Protein AF-A0A0R2PQ58-F1 (afdb_monomer_lite)

Sequence (85 aa):
MIEDPEVWGVQSLSAEAITLRLVVKVRAGEQWAAQRALYRALKETLDQREVDIPPLNRMVVDGMEGTRSRGSNRVTRVDPDAPKD

Structure (mmCIF, N/CA/C/O backbone):
data_AF-A0A0R2PQ58-F1
#
_entry.id   AF-A0A0R2PQ58-F1
#
loop_
_atom_site.group_PDB
_atom_site.id
_atom_site.type_symbol
_atom_site.label_atom_id
_atom_site.label_alt_id
_atom_site.label_comp_id
_atom_site.label_asym_id
_atom_site.label_entity_id
_atom_site.label_seq_id
_atom_site.pdbx_PDB_ins_code
_atom_site.Cartn_x
_atom_site.Cartn_y
_atom_site.Cartn_z
_atom_site.occupancy
_atom_site.B_iso_or_equiv
_atom_site.auth_seq_id
_atom_site.auth_comp_id
_atom_site.auth_asym_id
_atom_site.auth_atom_id
_atom_site.pdbx_PDB_model_num
ATOM 1 N N . MET A 1 1 ? -14.540 0.233 7.896 1.00 69.50 1 MET A N 1
ATOM 2 C CA . MET A 1 1 ? -13.985 1.605 7.915 1.00 69.50 1 MET A CA 1
ATOM 3 C C . MET A 1 1 ? -15.051 2.504 8.508 1.00 69.50 1 MET A C 1
ATOM 5 O O . MET A 1 1 ? -16.223 2.178 8.356 1.00 69.50 1 MET A O 1
ATOM 9 N N . ILE A 1 2 ? -14.663 3.525 9.268 1.00 72.38 2 ILE A N 1
ATOM 10 C CA . ILE A 1 2 ? -15.631 4.451 9.883 1.00 72.38 2 ILE A CA 1
ATOM 11 C C . ILE A 1 2 ? -15.939 5.606 8.924 1.00 72.38 2 ILE A C 1
ATOM 13 O O . ILE A 1 2 ? -17.066 6.079 8.877 1.00 72.38 2 ILE A O 1
ATOM 17 N N . GLU A 1 3 ? -14.941 6.008 8.143 1.00 79.88 3 GLU A N 1
ATOM 18 C CA . GLU A 1 3 ? -15.000 7.092 7.166 1.00 79.88 3 GLU A CA 1
ATOM 19 C C . GLU A 1 3 ? -14.332 6.642 5.863 1.00 79.88 3 GLU A C 1
ATOM 21 O O . GLU A 1 3 ? -13.635 5.615 5.840 1.00 79.88 3 GLU A O 1
ATOM 26 N N . ASP A 1 4 ? -14.532 7.423 4.802 1.00 83.56 4 ASP A N 1
ATOM 27 C CA . ASP A 1 4 ? -13.854 7.216 3.529 1.00 83.56 4 ASP A CA 1
ATOM 28 C C . ASP A 1 4 ? -12.333 7.428 3.664 1.00 83.56 4 ASP A C 1
ATOM 30 O O . ASP A 1 4 ? -11.885 8.252 4.468 1.00 83.56 4 ASP A O 1
ATOM 34 N N . PRO A 1 5 ? -11.512 6.686 2.898 1.00 88.94 5 PRO A N 1
ATOM 35 C CA . PRO A 1 5 ? -10.069 6.884 2.882 1.00 88.94 5 PRO A CA 1
ATOM 36 C C . PRO A 1 5 ? -9.684 8.292 2.415 1.00 88.94 5 PRO A C 1
ATOM 38 O O . PRO A 1 5 ? -10.121 8.739 1.357 1.00 88.94 5 PRO A O 1
ATOM 41 N N . GLU A 1 6 ? -8.791 8.953 3.147 1.00 92.88 6 GLU A N 1
ATOM 42 C CA . GLU A 1 6 ? -8.250 10.256 2.766 1.00 92.88 6 GLU A CA 1
ATOM 43 C C . GLU A 1 6 ? -6.887 10.097 2.086 1.00 92.88 6 GLU A C 1
ATOM 45 O O . GLU A 1 6 ? -5.932 9.567 2.667 1.00 92.88 6 GLU A O 1
ATOM 50 N N . VAL A 1 7 ? -6.781 10.568 0.842 1.00 93.75 7 VAL A N 1
ATOM 51 C CA . VAL A 1 7 ? -5.517 10.598 0.097 1.00 93.75 7 VAL A CA 1
ATOM 52 C C . VAL A 1 7 ? -4.769 11.869 0.475 1.00 93.75 7 VAL A C 1
ATOM 54 O O . VAL A 1 7 ? -5.134 12.962 0.059 1.00 93.75 7 VAL A O 1
ATOM 57 N N . TRP A 1 8 ? -3.680 11.726 1.224 1.00 94.00 8 TRP A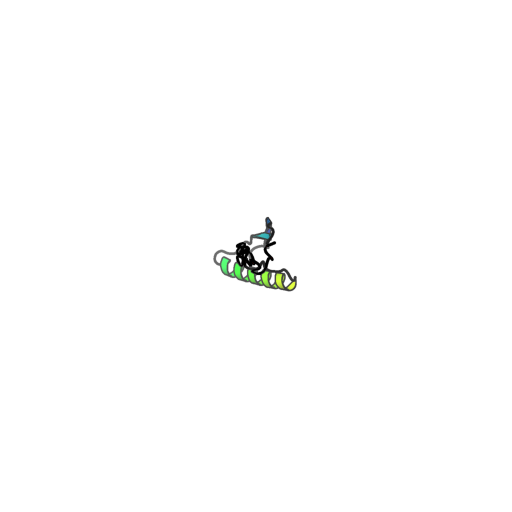 N 1
ATOM 58 C CA . TRP A 1 8 ? -2.826 12.860 1.595 1.00 94.00 8 TRP A CA 1
ATOM 59 C C . TRP A 1 8 ? -1.819 13.231 0.492 1.00 94.00 8 TRP A C 1
ATOM 61 O O . TRP A 1 8 ? -1.068 14.191 0.630 1.00 94.00 8 TRP A O 1
ATOM 71 N N . GLY A 1 9 ? -1.804 12.480 -0.613 1.00 91.00 9 GLY A N 1
ATOM 72 C CA . GLY A 1 9 ? -1.030 12.787 -1.815 1.00 91.00 9 GLY A CA 1
ATOM 73 C C . GLY A 1 9 ? 0.319 12.073 -1.897 1.00 91.00 9 GLY A C 1
ATOM 74 O O . GLY A 1 9 ? 0.533 11.017 -1.290 1.00 91.00 9 GLY A O 1
ATOM 75 N N . VAL A 1 10 ? 1.215 12.639 -2.710 1.00 93.94 10 VAL A N 1
ATOM 76 C CA . VAL A 1 10 ? 2.546 12.091 -3.003 1.00 93.94 10 VAL A CA 1
ATOM 77 C C . VAL A 1 10 ? 3.502 12.400 -1.855 1.00 93.94 10 VAL A C 1
ATOM 79 O O . VAL A 1 10 ? 3.727 13.557 -1.516 1.00 93.94 10 VAL A O 1
ATOM 82 N N . GLN A 1 11 ? 4.089 11.356 -1.275 1.00 92.88 11 GLN A N 1
ATOM 83 C CA . GLN A 1 11 ? 5.163 11.468 -0.285 1.00 92.88 11 GLN A CA 1
ATOM 84 C C . GLN A 1 11 ? 6.542 11.527 -0.942 1.00 92.88 11 GLN A C 1
ATOM 86 O O . GLN A 1 11 ? 7.430 12.209 -0.441 1.00 92.88 11 GLN A O 1
ATOM 91 N N . SER A 1 12 ? 6.737 10.792 -2.039 1.00 92.88 12 SER A N 1
ATOM 92 C CA . SER A 1 12 ? 7.995 10.785 -2.781 1.00 92.88 12 SER A CA 1
ATOM 93 C C . SER A 1 12 ? 7.774 10.431 -4.246 1.00 92.88 12 SER A C 1
ATOM 95 O O . SER A 1 12 ? 6.877 9.654 -4.580 1.00 92.88 12 SER A O 1
ATOM 97 N N . LEU A 1 13 ? 8.649 10.959 -5.094 1.00 91.19 13 LEU A N 1
ATOM 98 C CA . LEU A 1 13 ? 8.769 10.622 -6.505 1.00 91.19 13 LEU A CA 1
ATOM 99 C C . LEU A 1 13 ? 10.246 10.329 -6.779 1.00 91.19 13 LEU A C 1
ATOM 101 O O . LEU A 1 13 ? 11.092 11.183 -6.517 1.00 91.19 13 LEU A O 1
ATOM 105 N N . SER A 1 14 ? 10.549 9.132 -7.265 1.00 89.50 14 SER A N 1
ATOM 106 C CA . SER A 1 14 ? 11.887 8.749 -7.715 1.00 89.50 14 SER A CA 1
ATOM 107 C C . SER A 1 14 ? 11.852 8.305 -9.178 1.00 89.50 14 SER A C 1
ATOM 109 O O . SER A 1 14 ? 10.798 8.336 -9.813 1.00 89.50 14 SER A O 1
ATOM 111 N N . ALA A 1 15 ? 13.003 7.914 -9.729 1.00 85.38 15 ALA A N 1
ATOM 112 C CA . ALA A 1 15 ? 13.060 7.370 -11.085 1.00 85.38 15 ALA A CA 1
ATOM 113 C C . ALA A 1 15 ? 12.328 6.018 -11.201 1.00 85.38 15 ALA A C 1
ATOM 115 O O . ALA A 1 15 ? 11.947 5.607 -12.292 1.00 85.38 15 ALA A O 1
ATOM 116 N N . GLU A 1 16 ? 12.136 5.336 -10.075 1.00 85.06 16 GLU A N 1
ATOM 117 C CA . GLU A 1 16 ? 11.641 3.968 -9.996 1.00 85.06 16 GLU A CA 1
ATOM 118 C C . GLU A 1 16 ? 10.189 3.889 -9.520 1.00 85.06 16 GLU A C 1
ATOM 120 O O . GLU A 1 16 ? 9.455 3.005 -9.957 1.00 85.06 16 GLU A O 1
ATOM 125 N N . ALA A 1 17 ? 9.771 4.761 -8.593 1.00 89.19 17 ALA A N 1
ATOM 126 C CA . ALA A 1 17 ? 8.463 4.642 -7.958 1.00 89.19 17 ALA A CA 1
ATOM 127 C C . ALA A 1 17 ? 7.885 5.969 -7.446 1.00 89.19 17 ALA A C 1
ATOM 129 O O . ALA A 1 17 ? 8.592 6.921 -7.103 1.00 89.19 17 ALA A O 1
ATOM 130 N N . ILE A 1 18 ? 6.556 5.975 -7.319 1.00 90.12 18 ILE A N 1
ATOM 131 C CA . ILE A 1 18 ? 5.786 7.015 -6.634 1.00 90.12 18 ILE A CA 1
ATOM 132 C C . ILE A 1 18 ? 5.249 6.431 -5.332 1.00 90.12 18 ILE A C 1
ATOM 134 O O . ILE A 1 18 ? 4.553 5.417 -5.341 1.00 90.12 18 ILE A O 1
ATOM 138 N N . THR A 1 19 ? 5.521 7.097 -4.212 1.00 91.75 19 THR A N 1
ATOM 139 C CA . THR A 1 19 ? 4.954 6.716 -2.914 1.00 91.75 19 THR A CA 1
ATOM 140 C C . THR A 1 19 ? 3.790 7.633 -2.584 1.00 91.75 19 THR A C 1
ATOM 142 O O . THR A 1 19 ? 3.966 8.846 -2.471 1.00 91.75 19 THR A O 1
ATOM 145 N N . LEU A 1 20 ? 2.607 7.061 -2.369 1.00 92.19 20 LEU A N 1
ATOM 146 C CA . LEU A 1 20 ? 1.404 7.785 -1.951 1.00 92.19 20 LEU A CA 1
ATOM 147 C C . LEU A 1 20 ? 1.112 7.547 -0.464 1.00 92.19 20 LEU A C 1
ATOM 149 O O . LEU A 1 20 ? 1.466 6.507 0.094 1.00 92.19 20 LEU A O 1
ATOM 153 N N . ARG A 1 21 ? 0.464 8.508 0.205 1.00 94.25 21 ARG A N 1
ATOM 154 C CA . ARG A 1 21 ? -0.091 8.320 1.557 1.00 94.25 21 ARG A CA 1
ATOM 155 C C . ARG A 1 21 ? -1.609 8.242 1.505 1.00 94.25 21 ARG A C 1
ATOM 157 O O . ARG A 1 21 ? -2.260 9.150 0.993 1.00 94.25 21 ARG A O 1
ATOM 164 N N . LEU A 1 22 ? -2.149 7.197 2.119 1.00 92.62 22 LEU A N 1
ATOM 165 C CA . LEU A 1 22 ? -3.575 7.029 2.359 1.00 92.62 22 LEU A CA 1
ATOM 166 C C . LEU A 1 22 ? -3.803 6.860 3.861 1.00 92.62 22 LEU A C 1
ATOM 168 O O . LEU A 1 22 ? -3.111 6.064 4.500 1.00 92.62 22 LEU A O 1
ATOM 172 N N . VAL A 1 23 ? -4.756 7.600 4.418 1.00 93.81 23 VAL A N 1
ATOM 173 C CA . VAL A 1 23 ? -5.120 7.531 5.836 1.00 93.81 23 VAL A CA 1
ATOM 174 C C . VAL A 1 23 ? -6.572 7.094 5.952 1.00 93.81 23 VAL A C 1
ATOM 176 O O . VAL A 1 23 ? -7.446 7.611 5.266 1.00 93.81 23 VAL A O 1
ATOM 179 N N . VAL A 1 24 ? -6.833 6.111 6.813 1.00 93.50 24 VAL A N 1
ATOM 180 C CA . VAL A 1 24 ? -8.178 5.563 7.020 1.00 93.50 24 VAL A CA 1
ATOM 181 C C . VAL A 1 24 ? -8.464 5.475 8.508 1.00 93.50 24 VAL A C 1
ATOM 183 O O . VAL A 1 24 ? -7.671 4.910 9.263 1.00 93.50 24 VAL A O 1
ATOM 186 N N . LYS A 1 25 ? -9.625 5.982 8.931 1.00 93.88 25 LYS A N 1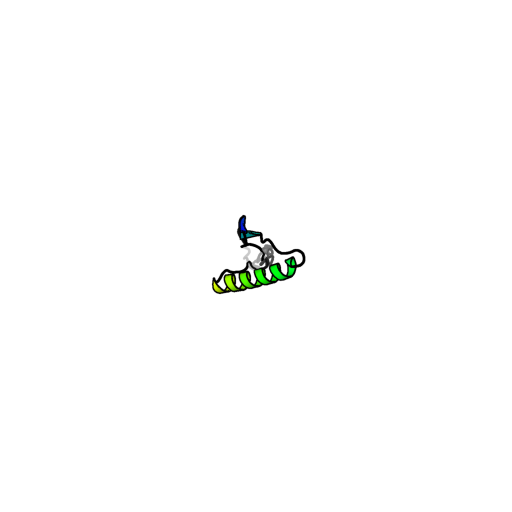
ATOM 187 C CA . LYS A 1 25 ? -10.111 5.806 10.302 1.00 93.88 25 LYS A CA 1
ATOM 188 C C . LYS A 1 25 ? -10.862 4.484 10.448 1.00 93.88 25 LYS A C 1
ATOM 190 O O . LYS A 1 25 ? -11.760 4.137 9.672 1.00 93.88 25 LYS A O 1
ATOM 195 N N . VAL A 1 26 ? -10.494 3.735 11.477 1.00 95.62 26 VAL A N 1
ATOM 196 C CA . VAL A 1 26 ? -10.991 2.382 11.756 1.00 95.62 26 VAL A CA 1
ATOM 197 C C . VAL A 1 26 ? -11.370 2.264 13.225 1.00 95.62 26 VAL A C 1
ATOM 199 O O . VAL A 1 26 ? -10.884 3.031 14.056 1.00 95.62 26 VAL A O 1
ATOM 202 N N . ARG A 1 27 ? -12.251 1.313 13.557 1.00 94.12 27 ARG A N 1
ATOM 203 C CA . ARG A 1 27 ? -12.587 1.043 14.959 1.00 94.12 27 ARG A CA 1
ATOM 204 C C . ARG A 1 27 ? -11.379 0.437 15.665 1.00 94.12 27 ARG A C 1
ATOM 206 O O . ARG A 1 27 ? -10.581 -0.271 15.049 1.00 94.12 27 ARG A O 1
ATOM 213 N N . ALA A 1 28 ? -11.259 0.703 16.962 1.00 94.88 28 ALA A N 1
ATOM 214 C CA . ALA A 1 28 ? -10.203 0.120 17.778 1.00 94.88 28 ALA A CA 1
ATOM 215 C C . ALA A 1 28 ? -10.258 -1.417 17.705 1.00 94.88 28 ALA A C 1
ATOM 217 O O . ALA A 1 28 ? -11.320 -2.011 17.872 1.00 94.88 28 ALA A O 1
ATOM 218 N N . GLY A 1 29 ? -9.119 -2.052 17.423 1.00 96.62 29 GLY A N 1
ATOM 219 C CA . GLY A 1 29 ? -9.009 -3.505 17.256 1.00 96.62 29 GLY A CA 1
ATOM 220 C C . GLY A 1 29 ? -9.250 -4.004 15.825 1.00 96.62 29 GLY A C 1
ATOM 221 O O . GLY A 1 29 ? -8.838 -5.114 15.498 1.00 96.62 29 GLY A O 1
ATOM 222 N N . GLU A 1 30 ? -9.833 -3.192 14.936 1.00 95.88 30 GLU A N 1
ATOM 223 C CA . GLU A 1 30 ? -10.109 -3.585 13.545 1.00 95.88 30 GLU A CA 1
ATOM 224 C C . GLU A 1 30 ? -8.980 -3.220 12.569 1.00 95.88 30 GLU A C 1
ATOM 226 O O . GLU A 1 30 ? -9.068 -3.552 11.384 1.00 95.88 30 GLU A O 1
ATOM 231 N N . GLN A 1 31 ? -7.906 -2.566 13.029 1.00 94.12 31 GLN A N 1
ATOM 232 C CA . GLN A 1 31 ? -6.878 -2.005 12.145 1.00 94.12 31 GLN A CA 1
ATOM 233 C C . GLN A 1 31 ? -6.284 -3.019 11.161 1.00 94.12 31 GLN A C 1
ATOM 235 O O . GLN A 1 31 ? -6.136 -2.717 9.979 1.00 94.12 31 GLN A O 1
ATOM 240 N N . TRP A 1 32 ? -6.020 -4.253 11.596 1.00 95.56 32 TRP A N 1
ATOM 241 C CA . TRP A 1 32 ? -5.449 -5.277 10.718 1.00 95.56 32 TRP A CA 1
ATOM 242 C C . TRP A 1 32 ? -6.459 -5.846 9.722 1.00 95.56 32 TRP A C 1
ATOM 244 O O . TRP A 1 32 ? -6.086 -6.188 8.600 1.00 95.56 32 TRP A O 1
ATOM 254 N N . ALA A 1 33 ? -7.726 -5.976 10.118 1.00 94.94 33 ALA A N 1
ATOM 255 C CA . ALA A 1 33 ? -8.782 -6.434 9.220 1.00 94.94 33 ALA A CA 1
ATOM 256 C C . ALA A 1 33 ? -9.039 -5.385 8.130 1.00 94.94 33 ALA A C 1
ATOM 258 O O . ALA A 1 33 ? -9.049 -5.713 6.943 1.00 94.94 33 ALA A O 1
ATOM 259 N N . ALA A 1 34 ? -9.136 -4.115 8.529 1.00 93.25 34 ALA A N 1
ATOM 260 C CA . ALA A 1 34 ? -9.293 -2.993 7.616 1.00 93.25 34 ALA A CA 1
ATOM 261 C C . ALA A 1 34 ? -8.093 -2.840 6.670 1.00 93.25 34 ALA A C 1
ATOM 263 O O . ALA A 1 34 ? -8.298 -2.689 5.468 1.00 93.25 34 ALA A O 1
ATOM 264 N N . GLN A 1 35 ? -6.857 -2.957 7.174 1.00 93.75 35 GLN A N 1
ATOM 265 C CA . GLN A 1 35 ? -5.653 -2.905 6.339 1.00 93.75 35 GLN A CA 1
ATOM 266 C C . GLN A 1 35 ? -5.678 -3.989 5.259 1.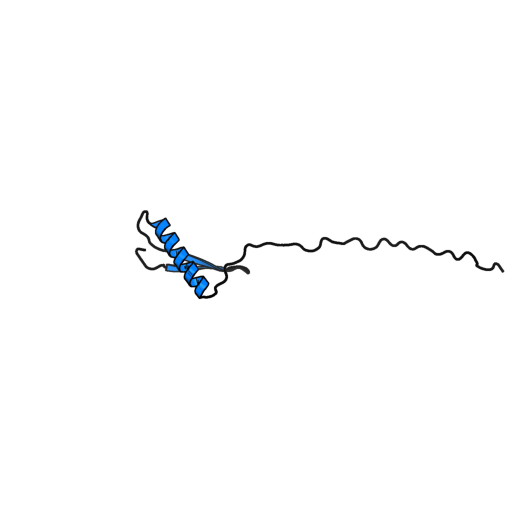00 93.75 35 GLN A C 1
ATOM 268 O O . GLN A 1 35 ? -5.430 -3.699 4.094 1.00 93.75 35 GLN A O 1
ATOM 273 N N . ARG A 1 36 ? -6.014 -5.234 5.613 1.00 95.56 36 ARG A N 1
ATOM 274 C CA . ARG A 1 36 ? -6.068 -6.334 4.638 1.00 95.56 36 ARG A CA 1
ATOM 275 C C . ARG A 1 36 ? -7.156 -6.133 3.589 1.00 95.56 36 ARG A C 1
ATOM 277 O O . ARG A 1 36 ? -6.899 -6.365 2.412 1.00 95.56 36 ARG A O 1
ATOM 284 N N . ALA A 1 37 ? -8.344 -5.700 4.008 1.00 93.50 37 ALA A N 1
ATOM 285 C CA . ALA A 1 37 ? -9.438 -5.407 3.087 1.00 93.50 37 ALA A CA 1
ATOM 286 C C . ALA A 1 37 ? -9.054 -4.286 2.107 1.00 93.50 37 ALA A C 1
ATOM 288 O O . ALA A 1 37 ? -9.242 -4.433 0.902 1.00 93.50 37 ALA A O 1
ATOM 289 N N . LEU A 1 38 ? -8.439 -3.214 2.616 1.00 92.50 38 LEU A N 1
ATOM 290 C CA . LEU A 1 38 ? -7.961 -2.095 1.808 1.00 92.50 38 LEU A CA 1
ATOM 291 C C . LEU A 1 38 ? -6.868 -2.521 0.824 1.00 92.50 38 LEU A C 1
ATOM 293 O O . LEU A 1 38 ? -6.941 -2.177 -0.349 1.00 92.50 38 LEU A O 1
ATOM 297 N N . TYR A 1 39 ? -5.883 -3.301 1.276 1.00 92.88 39 TYR A N 1
ATOM 298 C CA . TYR A 1 39 ? -4.804 -3.796 0.416 1.00 92.88 39 TYR A CA 1
ATOM 299 C C . TYR A 1 39 ? -5.333 -4.694 -0.700 1.00 92.88 39 TYR A C 1
ATOM 301 O O . TYR A 1 39 ? -4.868 -4.590 -1.831 1.00 92.88 39 TYR A O 1
ATOM 309 N N . ARG A 1 40 ? -6.316 -5.554 -0.402 1.00 95.19 40 ARG A N 1
ATOM 310 C CA . ARG A 1 40 ? -6.957 -6.394 -1.417 1.00 95.19 40 ARG A CA 1
ATOM 311 C C . ARG A 1 40 ? -7.667 -5.540 -2.465 1.00 95.19 40 ARG A C 1
ATOM 313 O O . ARG A 1 40 ? -7.383 -5.701 -3.644 1.00 95.19 40 ARG A O 1
ATOM 320 N N . ALA A 1 41 ? -8.519 -4.612 -2.031 1.00 92.25 41 ALA A N 1
ATOM 321 C CA . ALA A 1 41 ? -9.250 -3.733 -2.940 1.00 92.25 41 ALA A CA 1
ATOM 322 C C . ALA A 1 41 ? -8.301 -2.884 -3.801 1.00 92.25 41 ALA A C 1
ATOM 324 O O . ALA A 1 41 ? -8.520 -2.729 -5.002 1.00 92.25 41 ALA A O 1
ATOM 325 N N . LEU A 1 42 ? -7.217 -2.375 -3.202 1.00 92.19 42 LEU A N 1
ATOM 326 C CA . LEU A 1 42 ? -6.202 -1.614 -3.921 1.00 92.19 42 LEU A CA 1
ATOM 327 C C . LEU A 1 42 ? -5.498 -2.490 -4.960 1.00 92.19 42 LEU A C 1
ATOM 329 O O . LEU A 1 42 ? -5.402 -2.083 -6.109 1.00 92.19 42 LEU A O 1
ATOM 333 N N . LYS A 1 43 ? -5.061 -3.699 -4.590 1.00 92.00 43 LYS A N 1
ATOM 334 C CA . LYS A 1 43 ? -4.409 -4.632 -5.517 1.00 92.00 43 LYS A CA 1
ATOM 335 C C . LYS A 1 43 ? -5.318 -4.988 -6.690 1.00 92.00 43 LYS A C 1
ATOM 337 O O . LYS A 1 43 ? -4.900 -4.845 -7.828 1.00 92.00 43 LYS A O 1
ATOM 342 N N . GLU A 1 44 ? -6.559 -5.382 -6.415 1.00 94.75 44 GLU A N 1
ATOM 343 C CA . GLU A 1 44 ? -7.540 -5.729 -7.449 1.00 94.75 44 GLU A CA 1
ATOM 344 C C . GLU A 1 44 ? -7.797 -4.552 -8.397 1.00 94.75 44 GLU A C 1
ATOM 346 O O . GLU A 1 44 ? -7.840 -4.732 -9.611 1.00 94.75 44 GLU A O 1
ATOM 351 N N . THR A 1 45 ? -7.918 -3.337 -7.856 1.00 94.19 45 THR A N 1
ATOM 352 C CA . THR A 1 45 ? -8.139 -2.133 -8.667 1.00 94.19 45 THR A CA 1
ATOM 353 C C . THR A 1 45 ? -6.910 -1.774 -9.496 1.00 94.19 45 THR A C 1
ATOM 355 O O . THR A 1 45 ? -7.049 -1.438 -10.667 1.00 94.19 45 THR A O 1
ATOM 358 N N . LEU A 1 46 ?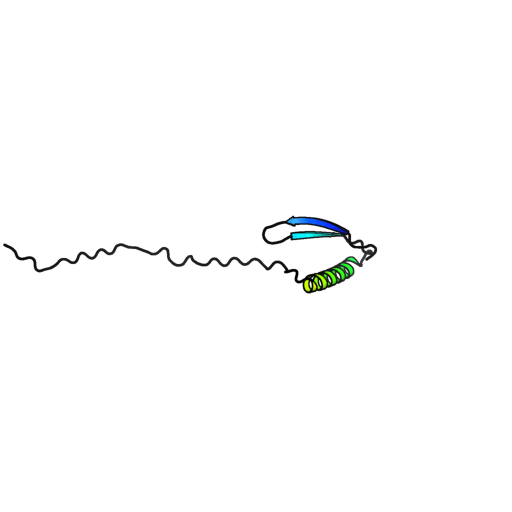 -5.711 -1.834 -8.912 1.00 92.81 46 LEU A N 1
ATOM 359 C CA . LEU A 1 46 ? -4.464 -1.542 -9.622 1.00 92.81 46 LEU A CA 1
ATOM 360 C C . LEU A 1 46 ? -4.224 -2.548 -10.752 1.00 92.81 46 LEU A C 1
ATOM 362 O O . LEU A 1 46 ? -3.884 -2.133 -11.855 1.00 92.81 46 LEU A O 1
ATOM 366 N N . ASP A 1 47 ? -4.504 -3.830 -10.514 1.00 93.06 47 ASP A N 1
ATOM 367 C CA . ASP A 1 47 ? -4.405 -4.878 -11.533 1.00 93.06 47 ASP A CA 1
ATOM 368 C C . ASP A 1 47 ? -5.372 -4.633 -12.696 1.00 93.06 47 ASP A C 1
ATOM 370 O O . ASP A 1 47 ? -4.982 -4.718 -13.856 1.00 93.06 47 ASP A O 1
ATOM 374 N N . GLN A 1 48 ? -6.627 -4.276 -12.403 1.00 96.06 48 GLN A N 1
ATOM 375 C CA . GLN A 1 48 ? -7.633 -3.956 -13.427 1.00 96.06 48 GLN A CA 1
ATOM 376 C C . GLN A 1 48 ? -7.285 -2.712 -14.249 1.00 96.06 48 GLN A C 1
ATOM 378 O O . GLN A 1 48 ? -7.775 -2.548 -15.363 1.00 96.06 48 GLN A O 1
ATOM 383 N N . ARG A 1 49 ? -6.496 -1.804 -13.673 1.00 95.25 49 ARG A N 1
ATOM 384 C CA . ARG A 1 49 ? -6.036 -0.571 -14.319 1.00 95.25 49 ARG A CA 1
ATOM 385 C C . ARG A 1 49 ? -4.667 -0.732 -14.975 1.00 95.25 49 ARG A C 1
ATOM 387 O O . ARG A 1 49 ? -4.140 0.268 -15.449 1.00 95.25 49 ARG A O 1
ATOM 394 N N . GLU A 1 50 ? -4.116 -1.947 -14.978 1.00 93.06 50 GLU A N 1
ATOM 395 C CA . GLU A 1 50 ? -2.805 -2.268 -15.552 1.00 93.06 50 GLU A CA 1
ATOM 396 C C . GLU A 1 50 ? -1.684 -1.390 -14.968 1.00 93.06 50 GLU A C 1
ATOM 398 O O . GLU A 1 50 ? -0.759 -0.972 -15.660 1.00 93.06 50 GLU A O 1
ATOM 403 N N . VAL A 1 51 ? -1.776 -1.075 -13.670 1.00 89.88 51 VAL A N 1
ATOM 404 C CA . VAL A 1 51 ? -0.726 -0.338 -12.962 1.00 89.88 51 VAL A CA 1
ATOM 405 C C . VAL A 1 51 ? 0.346 -1.320 -12.507 1.00 89.88 51 VAL A C 1
ATOM 407 O O . VAL A 1 51 ? 0.109 -2.148 -11.625 1.00 89.88 51 VAL A O 1
ATOM 410 N N . ASP A 1 52 ? 1.540 -1.190 -13.082 1.00 84.31 52 ASP A N 1
ATOM 411 C CA . ASP A 1 52 ? 2.685 -2.021 -12.725 1.00 84.31 52 ASP A CA 1
ATOM 412 C C . ASP A 1 52 ? 3.145 -1.790 -11.282 1.00 84.31 52 ASP A C 1
ATOM 414 O O . ASP A 1 52 ? 3.247 -0.664 -10.785 1.00 84.31 52 ASP A O 1
ATOM 418 N N . ILE A 1 53 ? 3.476 -2.892 -10.608 1.00 80.69 53 ILE A N 1
ATOM 419 C CA . ILE A 1 53 ? 4.122 -2.850 -9.298 1.00 80.69 53 ILE A CA 1
ATOM 420 C C . ILE A 1 53 ? 5.630 -2.710 -9.525 1.00 80.69 53 ILE A C 1
ATOM 422 O O . ILE A 1 53 ? 6.195 -3.523 -10.262 1.00 80.69 53 ILE A O 1
ATOM 426 N N . PRO A 1 54 ? 6.302 -1.740 -8.873 1.00 80.69 54 PRO A N 1
ATOM 427 C CA . PRO A 1 54 ? 7.741 -1.570 -9.014 1.00 80.69 54 PRO A CA 1
ATOM 428 C C . PRO A 1 54 ? 8.492 -2.885 -8.734 1.00 80.69 54 PRO A C 1
ATOM 430 O O . PRO A 1 54 ? 8.277 -3.496 -7.679 1.00 80.69 54 PRO A O 1
ATOM 433 N N . PRO A 1 55 ? 9.351 -3.353 -9.657 1.00 75.88 55 PRO A N 1
ATOM 434 C CA . PRO A 1 55 ? 10.078 -4.603 -9.487 1.00 75.88 55 PRO A CA 1
ATOM 435 C C . PRO A 1 55 ? 11.128 -4.497 -8.375 1.00 75.88 55 PRO A C 1
ATOM 437 O O . PRO A 1 55 ? 11.604 -3.416 -8.029 1.00 75.88 55 PRO A O 1
ATOM 440 N N . LEU A 1 56 ? 11.543 -5.646 -7.834 1.00 76.31 56 LEU A N 1
ATOM 441 C CA . LEU A 1 56 ? 12.694 -5.691 -6.936 1.00 76.31 56 LEU A CA 1
ATOM 442 C C . LEU A 1 56 ? 13.967 -5.358 -7.728 1.00 76.31 56 LEU A C 1
ATOM 444 O O . LEU A 1 56 ? 14.313 -6.071 -8.672 1.00 76.31 56 LEU A O 1
ATOM 448 N N . ASN A 1 57 ? 14.686 -4.312 -7.320 1.00 70.75 57 ASN A N 1
ATOM 449 C CA . ASN A 1 57 ? 15.936 -3.916 -7.965 1.00 70.75 57 ASN A CA 1
ATOM 450 C C . ASN A 1 57 ? 16.961 -5.061 -7.925 1.00 70.75 57 ASN A C 1
ATOM 452 O O . ASN A 1 57 ? 17.379 -5.504 -6.854 1.00 70.75 57 ASN A O 1
ATOM 456 N N . ARG A 1 58 ? 17.420 -5.503 -9.100 1.00 66.38 58 ARG A N 1
ATOM 457 C CA . ARG A 1 58 ? 18.602 -6.357 -9.252 1.00 66.38 58 ARG A CA 1
ATOM 458 C C . ARG A 1 58 ? 19.551 -5.697 -10.245 1.00 66.38 58 ARG A C 1
ATOM 460 O O . ARG A 1 58 ? 19.266 -5.662 -11.435 1.00 66.38 58 ARG A O 1
ATOM 467 N N . MET A 1 59 ? 20.691 -5.215 -9.759 1.00 72.44 59 MET A N 1
ATOM 468 C CA . MET A 1 59 ? 21.810 -4.858 -10.631 1.00 72.44 59 MET A CA 1
ATOM 469 C C . MET A 1 59 ? 22.580 -6.131 -10.985 1.00 72.44 59 MET A C 1
ATOM 471 O O . MET A 1 59 ? 23.089 -6.815 -10.099 1.00 72.44 59 MET A O 1
ATOM 475 N N . VAL A 1 60 ? 22.660 -6.448 -12.275 1.00 73.50 60 VAL A N 1
ATOM 476 C CA . VAL A 1 60 ? 23.612 -7.429 -12.806 1.00 73.50 60 VAL A CA 1
ATOM 477 C C . VAL A 1 60 ? 24.708 -6.625 -13.492 1.00 73.50 60 VAL A C 1
ATOM 479 O O . VAL A 1 60 ? 24.443 -5.948 -14.480 1.00 73.50 60 VAL A O 1
ATOM 482 N N . VAL A 1 61 ? 25.916 -6.639 -12.928 1.00 78.00 61 VAL A N 1
ATOM 483 C CA . VAL A 1 61 ? 27.088 -6.037 -13.573 1.00 78.00 61 VAL A CA 1
ATOM 484 C C . VAL A 1 61 ? 27.588 -7.035 -14.607 1.00 78.00 61 VAL A C 1
ATOM 486 O O . VAL A 1 61 ? 28.112 -8.083 -14.235 1.00 78.00 61 VAL A O 1
ATOM 489 N N . ASP A 1 62 ? 27.404 -6.726 -15.887 1.00 71.81 62 ASP A N 1
ATOM 490 C CA . ASP A 1 62 ? 28.025 -7.477 -16.974 1.00 71.81 62 ASP A CA 1
ATOM 491 C C . ASP A 1 62 ? 29.391 -6.847 -17.300 1.00 71.81 62 ASP A C 1
ATOM 493 O O . ASP A 1 62 ? 29.484 -5.639 -17.523 1.00 71.81 62 ASP A O 1
ATOM 497 N N . GLY A 1 63 ? 30.458 -7.649 -17.280 1.00 66.69 63 GLY A N 1
ATOM 498 C CA . GLY A 1 63 ? 31.780 -7.242 -17.768 1.00 66.69 63 GLY A CA 1
ATOM 499 C C . GLY A 1 63 ? 32.768 -6.649 -16.749 1.00 66.69 63 GLY A C 1
ATOM 500 O O . GLY A 1 63 ? 33.101 -5.468 -16.795 1.00 66.69 63 GLY A O 1
ATOM 501 N N . MET A 1 64 ? 33.398 -7.512 -15.945 1.00 64.12 64 MET A N 1
ATOM 502 C CA . MET A 1 64 ? 34.856 -7.418 -15.710 1.00 64.12 64 MET A CA 1
ATOM 503 C C . MET A 1 64 ? 35.602 -8.491 -16.524 1.00 64.12 64 MET A C 1
ATOM 505 O O . MET A 1 64 ? 36.640 -9.011 -16.122 1.00 64.12 64 MET A O 1
ATOM 509 N N . GLU A 1 65 ? 35.072 -8.835 -17.696 1.00 64.94 65 GLU A N 1
ATOM 510 C CA . GLU A 1 65 ? 35.717 -9.754 -18.623 1.00 64.94 65 GLU A CA 1
ATOM 511 C C . GLU A 1 65 ? 36.614 -8.942 -19.577 1.00 64.94 65 GLU A C 1
ATOM 513 O O . GLU A 1 65 ? 36.159 -8.396 -20.578 1.00 64.94 65 GLU A O 1
ATOM 518 N N . GLY A 1 66 ? 37.910 -8.832 -19.258 1.00 60.09 66 GLY A N 1
ATOM 519 C CA . GLY A 1 66 ? 38.923 -8.689 -20.311 1.00 60.09 66 GLY A CA 1
ATOM 520 C C . GLY A 1 66 ? 39.722 -7.387 -20.449 1.00 60.09 66 GLY A C 1
ATOM 521 O O . GLY A 1 66 ? 40.082 -7.041 -21.569 1.00 60.09 66 GLY A O 1
ATOM 522 N N . THR A 1 67 ? 40.174 -6.720 -19.382 1.00 57.69 67 THR A N 1
ATOM 523 C CA . THR A 1 67 ? 41.368 -5.838 -19.485 1.00 57.69 67 THR A CA 1
ATOM 524 C C . THR A 1 67 ? 42.664 -6.663 -19.472 1.00 57.69 67 THR A C 1
ATOM 526 O O . THR A 1 67 ? 43.534 -6.510 -18.620 1.00 57.69 67 THR A O 1
ATOM 529 N N . ARG A 1 68 ? 42.816 -7.579 -20.436 1.00 62.53 68 ARG A N 1
ATOM 530 C CA . ARG A 1 68 ? 44.097 -8.240 -20.743 1.00 62.53 68 ARG A CA 1
ATOM 531 C C . ARG A 1 68 ? 44.367 -8.204 -22.245 1.00 62.53 68 ARG A C 1
ATOM 533 O O . ARG A 1 68 ? 44.247 -9.197 -22.947 1.00 62.53 68 ARG A O 1
ATOM 540 N N . SER A 1 69 ? 44.776 -7.039 -22.730 1.00 54.59 69 SER A N 1
ATOM 541 C CA . SER A 1 69 ? 45.332 -6.851 -24.077 1.00 54.59 69 SER A CA 1
ATOM 542 C C . SER A 1 69 ? 46.166 -5.564 -24.043 1.00 54.59 69 SER A C 1
ATOM 544 O O . SER A 1 69 ? 45.634 -4.532 -23.659 1.00 54.59 69 SER A O 1
ATOM 546 N N . ARG A 1 70 ? 47.465 -5.501 -24.359 1.00 56.91 70 ARG A N 1
ATOM 547 C CA . ARG A 1 70 ? 48.333 -6.304 -25.233 1.00 56.91 70 ARG A CA 1
ATOM 548 C C . ARG A 1 70 ? 49.764 -6.296 -24.673 1.00 56.91 70 ARG A C 1
ATOM 550 O O . ARG A 1 70 ? 50.399 -5.246 -24.642 1.00 56.91 70 ARG A O 1
ATOM 557 N N . GLY A 1 71 ? 50.293 -7.458 -24.297 1.00 51.19 71 GLY A N 1
ATOM 558 C CA . GLY A 1 71 ? 51.739 -7.649 -24.192 1.00 51.19 71 GLY A CA 1
ATOM 559 C C . GLY A 1 71 ? 52.319 -7.743 -25.602 1.00 51.19 71 GLY A C 1
ATOM 560 O O . GLY A 1 71 ? 52.020 -8.682 -26.333 1.00 51.19 71 GLY A O 1
ATOM 561 N N . SER A 1 72 ? 53.092 -6.740 -26.009 1.00 59.81 72 SER A N 1
ATOM 562 C CA . SER A 1 72 ? 53.827 -6.712 -27.275 1.00 59.81 72 SER A CA 1
ATOM 563 C C . SER A 1 72 ? 54.878 -7.828 -27.303 1.00 59.81 72 SER A C 1
ATOM 565 O O . SER A 1 72 ? 55.996 -7.622 -26.837 1.00 59.81 72 SER A O 1
ATOM 567 N N . ASN A 1 73 ? 54.561 -8.987 -27.886 1.00 56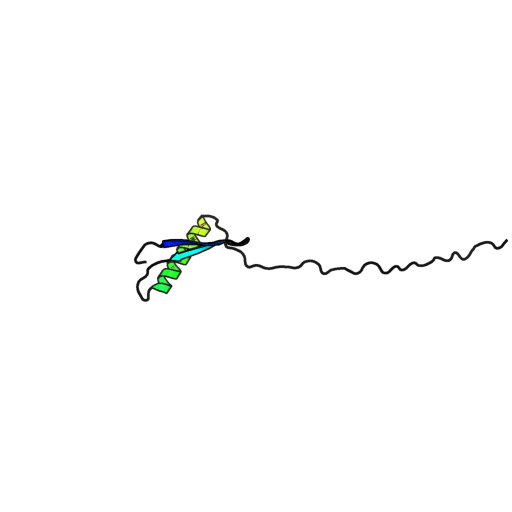.47 73 ASN A N 1
ATOM 568 C CA . ASN A 1 73 ? 55.592 -9.934 -28.306 1.00 56.47 73 ASN A CA 1
ATOM 569 C C . 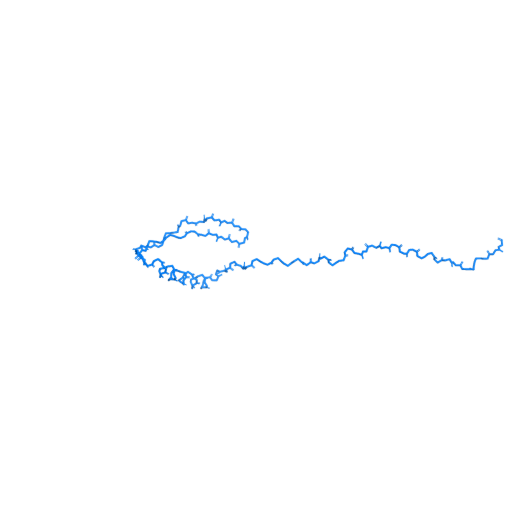ASN A 1 73 ? 56.005 -9.617 -29.750 1.00 56.47 73 ASN A C 1
ATOM 571 O O . ASN A 1 73 ? 55.489 -10.187 -30.711 1.00 56.47 73 ASN A O 1
ATOM 575 N N . ARG A 1 74 ? 56.918 -8.652 -29.902 1.00 54.53 74 ARG A N 1
ATOM 576 C CA . ARG A 1 74 ? 57.611 -8.395 -31.166 1.00 54.53 74 ARG A CA 1
ATOM 577 C C . ARG A 1 74 ? 58.700 -9.455 -31.324 1.00 54.53 74 ARG A C 1
ATOM 579 O O . ARG A 1 74 ? 59.826 -9.250 -30.886 1.00 54.53 74 ARG A O 1
ATOM 586 N N . VAL A 1 75 ? 58.354 -10.583 -31.941 1.00 56.19 75 VAL A N 1
ATOM 587 C CA . VAL A 1 75 ? 59.340 -11.543 -32.452 1.00 56.19 75 VAL A CA 1
ATOM 588 C C . VAL A 1 75 ? 60.042 -10.876 -33.633 1.00 56.19 75 VAL A C 1
ATOM 590 O O . VAL A 1 75 ? 59.454 -10.705 -34.698 1.00 56.19 75 VAL A O 1
ATOM 593 N N . THR A 1 76 ? 61.290 -10.449 -33.449 1.00 56.03 76 THR A N 1
ATOM 594 C CA . THR A 1 76 ? 62.164 -10.085 -34.566 1.00 56.03 76 THR A CA 1
ATOM 595 C C . THR A 1 76 ? 62.499 -11.361 -35.324 1.00 56.03 76 THR A C 1
ATOM 597 O O . THR A 1 76 ? 63.264 -12.194 -34.837 1.00 56.03 76 THR A O 1
ATOM 600 N N . ARG A 1 77 ? 61.906 -11.533 -36.506 1.00 51.03 77 ARG A N 1
ATOM 601 C CA . ARG A 1 77 ? 62.382 -12.503 -37.489 1.00 51.03 77 ARG A CA 1
ATOM 602 C C . ARG A 1 77 ? 63.744 -11.999 -37.970 1.00 51.03 77 ARG A C 1
ATOM 604 O O . ARG A 1 77 ? 63.813 -10.971 -38.630 1.00 51.03 77 ARG A O 1
ATOM 611 N N . VAL A 1 78 ? 64.816 -12.653 -37.537 1.00 58.97 78 VAL A N 1
ATOM 612 C CA . VAL A 1 78 ? 66.140 -12.496 -38.142 1.00 58.97 78 VAL A CA 1
ATOM 613 C C . VAL A 1 78 ? 66.169 -13.394 -39.374 1.00 58.97 78 VAL A C 1
ATOM 615 O O . VAL A 1 78 ? 66.035 -14.609 -39.249 1.00 58.97 78 VAL A O 1
ATOM 618 N N . ASP A 1 79 ? 66.256 -12.800 -40.562 1.00 60.91 79 ASP A N 1
ATOM 619 C CA . ASP A 1 79 ? 66.449 -13.538 -41.810 1.00 60.91 79 ASP A CA 1
ATOM 620 C C . ASP A 1 79 ? 67.905 -14.045 -41.864 1.00 60.91 79 ASP A C 1
ATOM 622 O O . ASP A 1 79 ? 68.828 -13.237 -41.753 1.00 60.91 79 ASP A O 1
ATOM 626 N N . PRO A 1 80 ? 68.149 -15.364 -41.979 1.00 58.62 80 PRO A N 1
ATOM 627 C CA . PRO A 1 80 ? 69.497 -15.922 -41.877 1.00 58.62 80 PRO A CA 1
ATOM 628 C C . PRO A 1 80 ? 70.332 -15.853 -43.168 1.00 58.62 80 PRO A C 1
ATOM 630 O O . PRO A 1 80 ? 71.433 -16.390 -43.167 1.00 58.62 80 PRO A O 1
ATOM 633 N N . ASP A 1 81 ? 69.863 -15.209 -44.243 1.00 63.53 81 ASP A N 1
ATOM 634 C CA . ASP A 1 81 ? 70.513 -15.296 -45.563 1.00 63.53 81 ASP A CA 1
ATOM 635 C C . ASP A 1 81 ? 70.689 -13.928 -46.248 1.00 63.53 81 ASP A C 1
ATOM 637 O O . ASP A 1 81 ? 70.165 -13.658 -47.326 1.00 63.53 81 ASP A O 1
ATOM 641 N N . ALA A 1 82 ? 71.417 -13.023 -45.588 1.00 62.16 82 ALA A N 1
ATOM 642 C CA . ALA A 1 82 ? 71.910 -11.803 -46.225 1.00 62.16 82 ALA A CA 1
ATOM 643 C C . ALA A 1 82 ? 73.288 -12.078 -46.867 1.00 62.16 82 ALA A C 1
ATOM 645 O O . ALA A 1 82 ? 74.200 -12.501 -46.145 1.00 62.16 82 ALA A O 1
ATOM 646 N N . PRO A 1 83 ? 73.477 -11.840 -48.182 1.00 60.59 83 PRO A N 1
ATOM 647 C CA . PRO A 1 83 ? 74.765 -12.046 -48.838 1.00 60.59 83 PRO A CA 1
ATOM 648 C C . PRO A 1 83 ? 75.806 -11.064 -48.288 1.00 60.59 83 PRO A C 1
ATOM 650 O O . PRO A 1 83 ? 75.511 -9.892 -48.045 1.00 60.59 83 PRO A O 1
ATOM 653 N N . LYS A 1 84 ? 77.024 -11.564 -48.059 1.00 60.69 84 LYS A N 1
ATOM 654 C CA . LYS A 1 84 ? 78.181 -10.749 -47.690 1.00 60.69 84 LYS A CA 1
ATOM 655 C C . LYS A 1 84 ? 79.028 -10.497 -48.929 1.00 60.69 84 LYS A C 1
ATOM 657 O O . LYS A 1 84 ? 79.806 -11.370 -49.297 1.00 60.69 84 LYS A O 1
ATOM 662 N N . ASP A 1 85 ? 78.889 -9.304 -49.489 1.00 55.69 85 ASP A N 1
ATOM 663 C CA . ASP A 1 85 ? 79.823 -8.697 -50.440 1.00 55.69 85 ASP A CA 1
ATOM 664 C C . ASP A 1 85 ? 80.242 -7.314 -49.921 1.00 55.69 85 ASP A C 1
ATOM 666 O O . ASP A 1 85 ? 79.359 -6.588 -49.398 1.00 55.69 85 ASP A O 1
#

Radius of gyration: 33.38 Å; chains: 1; bounding box: 96×29×68 Å

pLDDT: mean 80.67, std 15.1, range [51.03, 96.62]

Foldseek 3Di:
DPDDKDWPAWPDDDPQDTDTDIDDDDPPPCVVVVVVVVVVVVVVVCVVVVPDDRDDDDDDDPDPPDPDDDDDPPDPDDDPDDDDD

Secondary structure (DSSP, 8-state):
--SPPEEEEEEEE-SS-EEEEEE----TT-HHHHHHHHHHHHHHHHHHTT-PPPPPP----------------------S-----